Protein AF-A0A833RWJ8-F1 (afdb_monomer_lite)

Secondary structure (DSSP, 8-state):
-PPP---HHHHHHHHHHHTTT--S--TT--BTTB--------------SS------HHHHHHHHHHGGGT--SS--GGGHHHHHHT-TT--

Sequence (91 aa):
MREMIWDDELATMAQKWTNRCAEVHDDHRHIRRFPVGQNMARTWTRPAGSSDERPNWRQSIYSWFNEVQHYRAGYSETTGHYTQVDNPLSC

Foldseek 3Di:
DDDDDDDVLLVVLVVVVVVVVDPDDDPPSDDPVGRDDDDDDDDDDDDDDPDPPDDPPVVSLVCLCVLVVVDDDDDDPSNRSNCVVDPPPPD

Radius of gyration: 15.06 Å; chains: 1; bounding box: 36×30×41 Å

InterPro domains:
  IPR001283 Cysteine-rich secretory protein-related [PR00837] (4-22)
  IPR001283 Cysteine-rich secretory protein-related [PR00837] (60-73)
  IPR001283 Cysteine-rich secretory protein-related [PR00837] (79-91)
  IPR001283 Cysteine-rich secretory protein-related [PTHR10334] (1-85)
  IPR002413 Venom allergen 5-like [PR00838] (4-22)
  IPR002413 Venom allergen 5-like [PR00838] (25-41)
  IPR002413 Venom allergen 5-like [PR00838] (78-91)
  IPR014044 CAP domain [PF00188] (1-88)
  IPR014044 CAP domain [SM00198] (1-90)
  IPR035940 CAP superfamily [G3DSA:3.40.33.10] (1-88)
  IPR035940 CAP superfamily [SSF55797] (1-85)

Structure (mmCIF, N/CA/C/O backbone):
data_AF-A0A833RWJ8-F1
#
_entry.id   AF-A0A833RWJ8-F1
#
loop_
_atom_site.group_PDB
_atom_site.id
_atom_site.type_symbol
_atom_site.label_atom_id
_atom_site.label_alt_id
_atom_site.label_comp_id
_atom_site.label_asym_id
_atom_site.label_entity_id
_atom_site.label_seq_id
_atom_site.pdbx_PDB_ins_code
_atom_site.Cartn_x
_atom_site.Cartn_y
_atom_site.Cartn_z
_atom_site.occupancy
_atom_site.B_iso_or_equiv
_atom_site.auth_seq_id
_atom_site.auth_comp_id
_atom_site.auth_asym_id
_atom_site.auth_atom_id
_atom_site.pdbx_PDB_model_num
ATOM 1 N N . MET A 1 1 ? -5.021 6.425 18.226 1.00 77.00 1 MET A N 1
ATOM 2 C CA . MET A 1 1 ? -4.057 5.958 17.211 1.00 77.00 1 MET A CA 1
ATOM 3 C C . MET A 1 1 ? -2.801 5.475 17.905 1.00 77.00 1 MET A C 1
ATOM 5 O O . MET A 1 1 ? -2.348 6.145 18.827 1.00 77.00 1 MET A O 1
ATOM 9 N N . ARG A 1 2 ? -2.281 4.320 17.488 1.00 84.12 2 ARG A N 1
ATOM 10 C CA . ARG A 1 2 ? -0.962 3.824 17.896 1.00 84.12 2 ARG A CA 1
ATOM 11 C C . ARG A 1 2 ? 0.037 4.148 16.787 1.00 84.12 2 ARG A C 1
ATOM 13 O O . ARG A 1 2 ? -0.345 4.178 15.620 1.00 84.12 2 ARG A O 1
ATOM 20 N N . GLU A 1 3 ? 1.287 4.390 17.152 1.00 88.94 3 GLU A N 1
ATOM 21 C CA . GLU A 1 3 ? 2.364 4.556 16.176 1.00 88.94 3 GLU A CA 1
ATOM 22 C C . GLU A 1 3 ? 2.700 3.202 15.536 1.00 88.94 3 GLU A C 1
ATOM 24 O O . GLU A 1 3 ? 2.820 2.191 16.233 1.00 88.94 3 GLU A O 1
ATOM 29 N N . MET A 1 4 ? 2.810 3.172 14.205 1.00 91.19 4 MET A N 1
ATOM 30 C CA . MET A 1 4 ? 3.230 1.974 13.481 1.00 91.19 4 MET A CA 1
ATOM 31 C C . MET A 1 4 ? 4.741 1.797 13.606 1.00 91.19 4 MET A C 1
ATOM 33 O O . MET A 1 4 ? 5.500 2.735 13.372 1.00 91.19 4 MET A O 1
ATOM 37 N N . ILE A 1 5 ? 5.172 0.575 13.909 1.00 95.38 5 ILE A N 1
ATOM 38 C CA . ILE A 1 5 ? 6.580 0.177 13.859 1.00 95.38 5 ILE A CA 1
ATOM 39 C C . ILE A 1 5 ? 6.828 -0.703 12.637 1.00 95.38 5 ILE A C 1
ATOM 41 O O . ILE A 1 5 ? 5.930 -1.404 12.169 1.00 95.38 5 ILE A O 1
ATOM 45 N N . TRP A 1 6 ? 8.054 -0.666 12.126 1.00 97.06 6 TRP A N 1
ATOM 46 C CA . TRP A 1 6 ? 8.472 -1.562 11.055 1.00 97.06 6 TRP A CA 1
ATOM 47 C C . TRP A 1 6 ? 8.524 -3.015 11.538 1.00 97.06 6 TRP A C 1
ATOM 49 O O . TRP A 1 6 ? 8.918 -3.286 12.673 1.00 97.06 6 TRP A O 1
ATOM 59 N N . ASP A 1 7 ? 8.158 -3.942 10.656 1.00 98.12 7 ASP A N 1
ATOM 60 C CA . ASP A 1 7 ? 8.164 -5.374 10.922 1.00 98.12 7 ASP A CA 1
ATOM 61 C C . ASP A 1 7 ? 8.829 -6.133 9.768 1.00 98.12 7 ASP A C 1
ATOM 63 O O . ASP A 1 7 ? 8.326 -6.151 8.640 1.00 98.12 7 ASP A O 1
ATOM 67 N N . ASP A 1 8 ? 9.961 -6.777 10.051 1.00 98.44 8 ASP A N 1
ATOM 68 C CA . ASP A 1 8 ? 10.767 -7.447 9.027 1.00 98.44 8 ASP A CA 1
ATOM 69 C C . ASP A 1 8 ? 10.093 -8.696 8.433 1.00 98.44 8 ASP A C 1
ATOM 71 O O . ASP A 1 8 ? 10.354 -9.044 7.276 1.00 98.44 8 ASP A O 1
ATOM 75 N N . GLU A 1 9 ? 9.201 -9.367 9.174 1.00 98.12 9 GLU A N 1
ATOM 76 C CA . GLU A 1 9 ? 8.432 -10.503 8.649 1.00 98.12 9 GLU A CA 1
ATOM 77 C C . GLU A 1 9 ? 7.419 -10.004 7.610 1.00 98.12 9 GLU A C 1
ATOM 79 O O . GLU A 1 9 ? 7.350 -10.552 6.506 1.00 98.12 9 GLU A O 1
ATOM 84 N N . LEU A 1 10 ? 6.697 -8.918 7.922 1.00 98.31 10 LEU A N 1
ATOM 85 C CA . LEU A 1 10 ? 5.761 -8.287 6.986 1.00 98.31 10 LEU A CA 1
ATOM 86 C C . LEU A 1 10 ? 6.482 -7.750 5.746 1.00 98.31 10 LEU A C 1
ATOM 88 O O . LEU A 1 10 ? 6.026 -7.982 4.626 1.00 98.31 10 LEU A O 1
ATOM 92 N N . ALA A 1 11 ? 7.632 -7.096 5.924 1.00 98.06 11 ALA A N 1
ATOM 93 C CA . ALA A 1 11 ? 8.440 -6.586 4.820 1.00 98.06 11 ALA A CA 1
ATOM 94 C C . ALA A 1 11 ? 8.934 -7.706 3.891 1.00 98.06 11 ALA A C 1
ATOM 96 O O . ALA A 1 11 ? 8.832 -7.603 2.667 1.00 98.06 11 ALA A O 1
ATOM 97 N N . THR A 1 12 ? 9.418 -8.809 4.469 1.00 97.94 12 THR A N 1
ATOM 98 C CA . THR A 1 12 ? 9.884 -9.977 3.712 1.00 97.94 12 THR A CA 1
ATOM 99 C C . THR A 1 12 ? 8.747 -10.614 2.915 1.00 97.94 12 THR A C 1
ATOM 101 O O . THR A 1 12 ? 8.931 -10.979 1.752 1.00 97.94 12 THR A O 1
ATOM 104 N N . MET A 1 13 ? 7.565 -10.743 3.519 1.00 97.19 13 MET A N 1
ATOM 105 C CA . MET A 1 13 ? 6.376 -11.273 2.849 1.00 97.19 13 MET A CA 1
ATOM 106 C C . MET A 1 13 ? 5.903 -10.359 1.715 1.00 97.19 13 MET A C 1
ATOM 108 O O . MET A 1 13 ? 5.663 -10.840 0.607 1.00 97.19 13 MET A O 1
ATOM 112 N N . ALA A 1 14 ? 5.854 -9.046 1.952 1.00 96.69 14 ALA A N 1
ATOM 113 C CA . ALA A 1 14 ? 5.498 -8.065 0.934 1.00 96.69 14 ALA A CA 1
ATOM 114 C C . ALA A 1 14 ? 6.466 -8.107 -0.259 1.00 96.69 14 ALA A C 1
ATOM 116 O O . ALA A 1 14 ? 6.018 -8.164 -1.403 1.00 96.69 14 ALA A O 1
ATOM 117 N N . GLN A 1 15 ? 7.780 -8.171 -0.010 1.00 96.38 15 GLN A N 1
ATOM 118 C CA . GLN A 1 15 ? 8.782 -8.271 -1.076 1.00 96.38 15 GLN A CA 1
ATOM 119 C C . GLN A 1 15 ? 8.666 -9.584 -1.866 1.00 96.38 15 GLN A C 1
ATOM 121 O O . GLN A 1 15 ? 8.781 -9.591 -3.091 1.00 96.38 15 GLN A O 1
ATOM 126 N N . LYS A 1 16 ? 8.417 -10.714 -1.191 1.00 96.62 16 LYS A N 1
ATOM 127 C CA . LYS A 1 16 ? 8.185 -12.001 -1.870 1.00 96.62 16 LYS A CA 1
ATOM 128 C C . LYS A 1 16 ? 6.971 -11.942 -2.791 1.00 96.62 16 LYS A C 1
ATOM 130 O O . LYS A 1 16 ? 7.024 -12.506 -3.883 1.00 96.62 16 LYS A O 1
ATOM 135 N N . TRP A 1 17 ? 5.903 -11.265 -2.370 1.00 96.75 17 TRP A N 1
ATOM 136 C CA . TRP A 1 17 ? 4.712 -11.098 -3.193 1.00 96.75 17 TRP A CA 1
ATOM 137 C C . TRP A 1 17 ? 4.976 -10.214 -4.415 1.00 96.75 17 TRP A C 1
ATOM 139 O O . TRP A 1 17 ? 4.678 -10.616 -5.541 1.00 96.75 17 TRP A O 1
ATOM 149 N N . THR A 1 18 ? 5.605 -9.051 -4.224 1.00 93.94 18 THR A N 1
ATOM 150 C CA . THR A 1 18 ? 5.884 -8.111 -5.323 1.00 93.94 18 THR A CA 1
ATOM 151 C C . THR A 1 18 ? 6.854 -8.678 -6.357 1.00 93.94 18 THR A C 1
ATOM 153 O O . THR A 1 18 ? 6.701 -8.387 -7.541 1.00 93.94 18 THR A O 1
ATOM 156 N N . ASN A 1 19 ? 7.768 -9.573 -5.965 1.00 95.75 19 ASN A N 1
ATOM 157 C CA . ASN A 1 19 ? 8.647 -10.297 -6.894 1.00 95.75 19 ASN A CA 1
ATOM 158 C C . ASN A 1 19 ? 7.892 -11.159 -7.922 1.00 95.75 19 ASN A C 1
ATOM 160 O O . ASN A 1 19 ? 8.466 -11.532 -8.943 1.00 95.75 19 ASN A O 1
ATOM 164 N N . ARG A 1 20 ? 6.620 -11.498 -7.674 1.00 95.19 20 ARG A N 1
ATOM 165 C CA . ARG A 1 20 ? 5.784 -12.240 -8.634 1.00 95.19 20 ARG A CA 1
ATOM 166 C C . ARG A 1 20 ? 5.187 -11.343 -9.716 1.00 95.19 20 ARG A C 1
ATOM 168 O O . ARG A 1 20 ? 4.567 -11.868 -10.637 1.00 95.19 20 ARG A O 1
ATOM 175 N N . CYS A 1 21 ? 5.324 -10.022 -9.585 1.00 92.56 21 CYS A N 1
ATOM 176 C CA . CYS A 1 21 ? 4.700 -9.029 -10.461 1.00 92.56 21 CYS A CA 1
ATOM 177 C C . CYS A 1 21 ? 3.176 -9.223 -10.601 1.00 92.56 21 CYS A C 1
ATOM 179 O O . CYS A 1 21 ? 2.599 -8.899 -11.636 1.00 92.56 21 CYS A O 1
ATOM 181 N N . ALA A 1 22 ? 2.529 -9.780 -9.571 1.00 90.00 22 ALA A N 1
ATOM 182 C CA . ALA A 1 22 ? 1.094 -10.016 -9.552 1.00 90.00 22 ALA A CA 1
ATOM 183 C C . ALA A 1 22 ? 0.344 -8.728 -9.185 1.00 90.00 22 ALA A C 1
ATOM 185 O O . ALA A 1 22 ? 0.720 -8.022 -8.252 1.00 90.00 22 ALA A O 1
ATOM 186 N N . GLU A 1 23 ? -0.744 -8.444 -9.898 1.00 89.25 23 GLU A N 1
ATOM 187 C CA . GLU A 1 23 ? -1.600 -7.265 -9.681 1.00 89.25 23 GLU A CA 1
ATOM 188 C C . GLU A 1 23 ? -2.856 -7.600 -8.871 1.00 89.25 23 GLU A C 1
ATOM 190 O O . GLU A 1 23 ? -3.898 -6.966 -9.010 1.00 89.25 23 GLU A O 1
ATOM 195 N N . VAL A 1 24 ? -2.764 -8.639 -8.048 1.00 94.25 24 VAL A N 1
ATOM 196 C CA . VAL A 1 24 ? -3.844 -9.114 -7.186 1.00 94.25 24 VAL A CA 1
ATOM 197 C C . VAL A 1 24 ? -3.346 -9.197 -5.753 1.00 94.25 24 VAL A C 1
ATOM 199 O O . VAL A 1 24 ? -2.137 -9.288 -5.512 1.00 94.25 24 VAL A O 1
ATOM 202 N N . HIS A 1 25 ? -4.276 -9.166 -4.804 1.00 95.69 25 HIS A N 1
ATOM 203 C CA . HIS A 1 25 ? -3.943 -9.345 -3.400 1.00 95.69 25 HIS A CA 1
ATOM 204 C C . HIS A 1 25 ? -3.472 -10.775 -3.109 1.00 95.69 25 HIS A C 1
ATOM 206 O O . HIS A 1 25 ? -3.914 -11.731 -3.742 1.00 95.69 25 HIS A O 1
ATOM 212 N N . ASP A 1 26 ? -2.567 -10.914 -2.140 1.00 96.69 26 ASP A N 1
ATOM 213 C CA . ASP A 1 26 ? -2.077 -12.222 -1.696 1.00 96.69 26 ASP A CA 1
ATOM 214 C C . ASP A 1 26 ? -3.063 -12.873 -0.721 1.00 96.69 26 ASP A C 1
ATOM 216 O O . ASP A 1 26 ? -3.189 -12.430 0.425 1.00 96.69 26 ASP A O 1
ATOM 220 N N . ASP A 1 27 ? -3.729 -13.947 -1.142 1.00 96.50 27 ASP A N 1
ATOM 221 C CA . ASP A 1 27 ? -4.649 -14.723 -0.299 1.00 96.50 27 ASP A CA 1
ATOM 222 C C . ASP A 1 27 ? -3.960 -15.400 0.903 1.00 96.50 27 ASP A C 1
ATOM 224 O O . ASP A 1 27 ? -4.624 -15.741 1.880 1.00 96.50 27 ASP A O 1
ATOM 228 N N . HIS A 1 28 ? -2.629 -15.546 0.885 1.00 95.25 28 HIS A N 1
ATOM 229 C CA . HIS A 1 28 ? -1.846 -16.246 1.912 1.00 95.25 28 HIS A CA 1
ATOM 230 C C . HIS A 1 28 ? -0.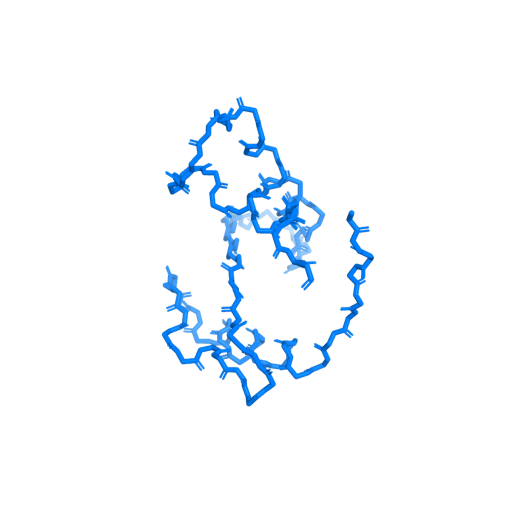902 -15.318 2.697 1.00 95.25 28 HIS A C 1
ATOM 232 O O . HIS A 1 28 ? 0.080 -15.765 3.287 1.00 95.25 28 HIS A O 1
ATOM 238 N N . ARG A 1 29 ? -1.222 -14.020 2.761 1.00 95.81 29 ARG A N 1
ATOM 239 C CA . ARG A 1 29 ? -0.418 -12.979 3.435 1.00 95.81 29 ARG A CA 1
ATOM 240 C C . ARG A 1 29 ? -0.390 -13.040 4.963 1.00 95.81 29 ARG A C 1
ATOM 242 O O . ARG A 1 29 ? 0.341 -12.282 5.596 1.00 95.81 29 ARG A O 1
ATOM 249 N N . HIS A 1 30 ? -1.254 -13.845 5.574 1.00 97.31 30 HIS A N 1
ATOM 250 C CA . HIS A 1 30 ? -1.377 -13.907 7.028 1.00 97.31 30 HIS A CA 1
ATOM 251 C C . HIS A 1 30 ? -0.162 -14.588 7.654 1.00 97.31 30 HIS A C 1
ATOM 253 O O . HIS A 1 30 ? 0.292 -15.632 7.191 1.00 97.31 30 HIS A O 1
ATOM 259 N N . ILE A 1 31 ? 0.335 -14.003 8.739 1.00 96.19 31 ILE A N 1
ATOM 260 C CA . ILE A 1 31 ? 1.440 -14.559 9.517 1.00 96.19 31 ILE A CA 1
ATOM 261 C C . ILE A 1 31 ? 0.902 -15.184 10.798 1.00 96.19 31 ILE A C 1
ATOM 263 O O . ILE A 1 31 ? -0.212 -14.900 11.237 1.00 96.19 31 ILE A O 1
ATOM 267 N N . ARG A 1 32 ? 1.721 -16.004 11.460 1.00 96.69 32 ARG A N 1
ATOM 268 C CA . ARG A 1 32 ? 1.324 -16.696 12.699 1.00 96.69 32 ARG A CA 1
ATOM 269 C C . ARG A 1 32 ? 0.830 -15.736 13.790 1.00 96.69 32 ARG A C 1
ATOM 271 O O . ARG A 1 32 ? 0.036 -16.132 14.637 1.00 96.69 32 ARG A O 1
ATOM 278 N N . ARG A 1 33 ? 1.345 -14.503 13.810 1.00 96.69 33 ARG A N 1
ATOM 279 C CA . ARG A 1 33 ? 1.057 -13.515 14.856 1.00 96.69 33 ARG A CA 1
ATOM 280 C C . ARG A 1 33 ? -0.327 -12.882 14.715 1.00 96.69 33 ARG A C 1
ATOM 282 O O . ARG A 1 33 ? -0.936 -12.602 15.742 1.00 96.69 33 ARG A O 1
ATOM 289 N N . PHE A 1 34 ? -0.805 -12.645 13.492 1.00 95.75 34 PHE A N 1
ATOM 290 C CA . PHE A 1 34 ? -2.078 -11.962 13.241 1.00 95.75 34 PHE A CA 1
ATOM 291 C C . PHE A 1 34 ? -2.486 -11.997 11.755 1.00 95.75 34 PHE A C 1
ATOM 293 O O . PHE A 1 34 ? -1.628 -12.149 10.878 1.00 95.75 34 PHE A O 1
ATOM 300 N N . PRO A 1 35 ? -3.785 -11.796 11.451 1.00 96.50 35 PRO A N 1
ATOM 301 C CA . PRO A 1 35 ? -4.240 -11.446 10.110 1.00 96.50 35 PRO A CA 1
ATOM 302 C C . PRO A 1 35 ? -3.586 -10.150 9.617 1.00 96.50 35 PRO A C 1
ATOM 304 O O . PRO A 1 35 ? -3.432 -9.187 10.362 1.00 96.50 35 PRO A O 1
ATOM 307 N N . VAL A 1 36 ? -3.225 -10.126 8.339 1.00 96.56 36 VAL A N 1
ATOM 308 C CA . VAL A 1 36 ? -2.435 -9.063 7.702 1.00 96.56 36 VAL A CA 1
ATOM 309 C C . VAL A 1 36 ? -3.273 -8.363 6.633 1.00 96.56 36 VAL A C 1
ATOM 311 O O . VAL A 1 36 ? -3.840 -9.017 5.751 1.00 96.56 36 VAL A O 1
ATOM 314 N N . GLY A 1 37 ? -3.359 -7.035 6.723 1.00 95.31 37 GLY A N 1
ATOM 315 C CA . GLY A 1 37 ? -3.869 -6.172 5.656 1.00 95.31 37 GLY A CA 1
ATOM 316 C C . GLY A 1 37 ? -2.833 -5.976 4.546 1.00 95.31 37 GLY A C 1
ATOM 317 O O . GLY A 1 37 ? -1.657 -6.277 4.728 1.00 95.31 37 GLY A O 1
ATOM 318 N N . GLN A 1 38 ? -3.258 -5.503 3.378 1.00 96.19 38 GLN A N 1
ATOM 319 C CA . GLN A 1 38 ? -2.346 -5.229 2.272 1.00 96.19 38 GLN A CA 1
ATOM 320 C C . GLN A 1 38 ? -2.831 -4.039 1.450 1.00 96.19 38 GLN A C 1
ATOM 322 O O . GLN A 1 38 ? -3.939 -4.071 0.921 1.00 96.19 38 GLN A O 1
ATOM 327 N N . ASN A 1 39 ? -1.963 -3.043 1.294 1.00 95.88 39 ASN A N 1
ATOM 328 C CA . ASN A 1 39 ? -2.114 -1.980 0.310 1.00 95.88 39 ASN A CA 1
ATOM 329 C C . ASN A 1 39 ? -1.158 -2.243 -0.858 1.00 95.88 39 ASN A C 1
ATOM 331 O O . ASN A 1 39 ? -0.007 -2.633 -0.650 1.00 95.88 39 ASN A O 1
ATOM 335 N N . MET A 1 40 ? -1.630 -2.035 -2.087 1.00 94.81 40 MET A N 1
ATOM 336 C CA . MET A 1 40 ? -0.831 -2.198 -3.303 1.00 94.81 40 MET A CA 1
ATOM 337 C C . MET A 1 40 ? -0.812 -0.889 -4.088 1.00 94.81 40 MET A C 1
ATOM 339 O O . MET A 1 40 ? -1.769 -0.119 -4.083 1.00 94.81 40 MET A O 1
ATOM 343 N N . ALA A 1 41 ? 0.307 -0.611 -4.749 1.00 92.56 41 ALA A N 1
ATOM 344 C CA . ALA A 1 41 ? 0.448 0.540 -5.627 1.00 92.56 41 ALA A CA 1
ATOM 345 C C . ALA A 1 41 ? 1.204 0.124 -6.882 1.00 92.56 41 ALA A C 1
ATOM 347 O O . ALA A 1 41 ? 2.174 -0.633 -6.817 1.00 92.56 41 ALA A O 1
ATOM 348 N N . ARG A 1 42 ? 0.768 0.654 -8.021 1.00 88.94 42 ARG A N 1
ATOM 349 C CA . ARG A 1 42 ? 1.411 0.452 -9.310 1.00 88.94 42 ARG A CA 1
ATOM 350 C C . ARG A 1 42 ? 1.451 1.769 -10.057 1.00 88.94 42 ARG A C 1
ATOM 352 O O . ARG A 1 42 ? 0.444 2.465 -10.155 1.00 88.94 42 ARG A O 1
ATOM 359 N N . THR A 1 43 ? 2.605 2.078 -10.621 1.00 84.81 43 THR A N 1
ATOM 360 C CA . THR A 1 43 ? 2.785 3.221 -11.507 1.00 84.81 43 THR A CA 1
ATOM 361 C C . THR A 1 43 ? 3.354 2.742 -12.830 1.00 84.81 43 THR A C 1
ATOM 363 O O . THR A 1 43 ? 4.112 1.776 -12.895 1.00 84.81 43 THR A O 1
ATOM 366 N N . TRP A 1 44 ? 2.958 3.420 -13.899 1.00 82.19 44 TRP A N 1
ATOM 367 C CA . TRP A 1 44 ? 3.501 3.207 -15.229 1.00 82.19 44 TRP A CA 1
ATOM 368 C C . TRP A 1 44 ? 4.254 4.458 -15.639 1.00 82.19 44 TRP A C 1
ATOM 370 O O . TRP A 1 44 ? 3.707 5.560 -15.590 1.00 82.19 44 TRP A O 1
ATOM 380 N N . THR A 1 45 ? 5.500 4.293 -16.058 1.00 74.62 45 THR A N 1
ATOM 381 C CA . THR A 1 45 ? 6.314 5.376 -16.602 1.00 74.62 45 THR A CA 1
ATOM 382 C C . THR A 1 45 ? 6.634 5.076 -18.060 1.00 74.62 45 THR A C 1
ATOM 384 O O . THR A 1 45 ? 6.724 3.921 -18.478 1.00 74.62 45 THR A O 1
ATOM 387 N N . ARG A 1 46 ? 6.772 6.127 -18.870 1.00 72.75 46 ARG A N 1
ATOM 388 C CA . ARG A 1 46 ? 7.416 6.003 -20.180 1.00 72.75 46 ARG A CA 1
ATOM 389 C C . ARG A 1 46 ? 8.916 6.179 -19.961 1.00 72.75 46 ARG A C 1
ATOM 391 O O . ARG A 1 46 ? 9.272 7.044 -19.159 1.00 72.75 46 ARG A O 1
ATOM 398 N N . PRO A 1 47 ? 9.784 5.427 -20.652 1.00 66.50 47 PRO A N 1
ATOM 399 C CA . PRO A 1 47 ? 11.216 5.651 -20.557 1.00 66.50 47 PRO A CA 1
ATOM 400 C C . PRO A 1 47 ? 11.539 7.030 -21.145 1.00 66.50 47 PRO A C 1
ATOM 402 O O . PRO A 1 47 ? 11.602 7.214 -22.358 1.00 66.50 47 PRO A O 1
ATOM 405 N N . ALA A 1 48 ? 11.684 8.024 -20.274 1.00 59.59 48 ALA A N 1
ATOM 406 C CA . ALA A 1 48 ? 12.405 9.247 -20.577 1.00 59.59 48 ALA A CA 1
ATOM 407 C C . ALA A 1 48 ? 13.877 8.953 -20.269 1.00 59.59 48 ALA A C 1
ATOM 409 O O . ALA A 1 48 ? 14.159 8.322 -19.252 1.00 59.59 48 ALA A O 1
ATOM 410 N N . GLY A 1 49 ? 14.794 9.325 -21.167 1.00 53.28 49 GLY A N 1
ATOM 411 C CA . GLY A 1 49 ? 16.223 9.019 -21.033 1.00 53.28 49 GLY A CA 1
ATOM 412 C C . GLY A 1 49 ? 16.738 9.264 -19.610 1.00 53.28 49 GLY A C 1
ATOM 413 O O . GLY A 1 49 ? 16.413 10.283 -19.007 1.00 53.28 49 GLY A O 1
ATOM 414 N N . SER A 1 50 ? 17.475 8.277 -19.086 1.00 60.38 50 SER A N 1
ATOM 415 C CA . SER A 1 50 ? 17.932 8.178 -17.690 1.00 60.38 50 SER A CA 1
ATOM 416 C C . SER A 1 50 ? 16.831 8.436 -16.652 1.00 60.38 50 SER A C 1
ATOM 418 O O . SER A 1 50 ? 16.922 9.363 -15.850 1.00 60.38 50 SER A O 1
ATOM 420 N N . SER A 1 51 ? 15.767 7.637 -16.662 1.00 58.00 51 SER A N 1
ATOM 421 C CA . SER A 1 51 ? 14.794 7.637 -15.572 1.00 58.00 51 SER A CA 1
ATOM 422 C C . SER A 1 51 ? 15.342 6.829 -14.398 1.00 58.00 51 SER A C 1
ATOM 424 O O . SER A 1 51 ? 15.575 5.631 -14.551 1.00 58.00 51 SER A O 1
ATOM 426 N N . ASP A 1 52 ? 15.516 7.468 -13.239 1.00 57.38 52 ASP A N 1
ATOM 427 C CA . ASP A 1 52 ? 15.703 6.781 -11.960 1.00 57.38 52 ASP A CA 1
ATOM 428 C C . ASP A 1 52 ? 14.630 5.689 -11.814 1.00 57.38 52 ASP A C 1
ATOM 430 O O . ASP A 1 52 ? 13.440 5.975 -11.692 1.00 57.38 52 ASP A O 1
ATOM 434 N N . GLU A 1 53 ? 15.050 4.424 -11.827 1.00 66.56 53 GLU A N 1
ATOM 435 C CA . GLU A 1 53 ? 14.177 3.238 -11.762 1.00 66.56 53 GLU A CA 1
ATOM 436 C C . GLU A 1 53 ? 13.519 3.047 -10.381 1.00 66.56 53 GLU A C 1
ATOM 438 O O . GLU A 1 53 ? 12.870 2.035 -10.112 1.00 66.56 53 GLU A O 1
ATOM 443 N N . ARG A 1 54 ? 13.703 4.000 -9.459 1.00 74.62 54 ARG A N 1
ATOM 444 C CA . ARG A 1 54 ? 13.236 3.878 -8.079 1.00 74.62 54 ARG A CA 1
ATOM 445 C C . ARG A 1 54 ? 11.763 4.281 -7.960 1.00 74.62 54 ARG A C 1
ATOM 447 O O . ARG A 1 54 ? 11.397 5.379 -8.382 1.00 74.62 54 ARG A O 1
ATOM 454 N N . PRO A 1 55 ? 10.918 3.458 -7.314 1.00 80.25 55 PRO A N 1
ATOM 455 C CA . PRO A 1 55 ? 9.538 3.830 -7.031 1.00 80.25 55 PRO A CA 1
ATOM 456 C C . PRO A 1 55 ? 9.466 5.103 -6.182 1.00 80.25 55 PRO A C 1
ATOM 458 O O . PRO A 1 55 ? 10.188 5.249 -5.191 1.00 80.25 55 PRO A O 1
ATOM 461 N N . ASN A 1 56 ? 8.540 6.003 -6.514 1.00 88.12 56 ASN A N 1
ATOM 462 C CA . ASN A 1 56 ? 8.221 7.140 -5.655 1.00 88.12 56 ASN A CA 1
ATOM 463 C C . ASN A 1 56 ? 7.298 6.692 -4.509 1.00 88.12 56 ASN A C 1
ATOM 465 O O . ASN A 1 56 ? 6.081 6.871 -4.559 1.00 88.12 56 ASN A O 1
ATOM 469 N N . TRP A 1 57 ? 7.890 6.105 -3.465 1.00 89.62 57 TRP A N 1
ATOM 470 C CA . TRP A 1 57 ? 7.162 5.600 -2.294 1.00 89.62 57 TRP A CA 1
ATOM 471 C C . TRP A 1 57 ? 6.291 6.660 -1.630 1.00 89.62 57 TRP A C 1
ATOM 473 O O . TRP A 1 57 ? 5.156 6.381 -1.248 1.00 89.62 57 TRP A O 1
ATOM 483 N N . ARG A 1 58 ? 6.808 7.892 -1.531 1.00 92.69 58 ARG A N 1
ATOM 484 C CA . ARG A 1 58 ? 6.084 9.012 -0.933 1.00 92.69 58 ARG A CA 1
ATOM 485 C C . ARG A 1 58 ? 4.777 9.236 -1.686 1.00 92.69 58 ARG A C 1
ATOM 487 O O . ARG A 1 58 ? 3.725 9.242 -1.062 1.00 92.69 58 ARG A O 1
ATOM 494 N N . GLN A 1 59 ? 4.828 9.347 -3.011 1.00 92.81 59 GLN A N 1
ATOM 495 C CA . GLN A 1 59 ? 3.628 9.541 -3.821 1.00 92.81 59 GLN A CA 1
ATOM 496 C C . GLN A 1 59 ? 2.596 8.424 -3.612 1.00 92.81 59 GLN A C 1
ATOM 498 O O . GLN A 1 59 ? 1.433 8.740 -3.387 1.00 92.81 59 GLN A O 1
ATOM 503 N N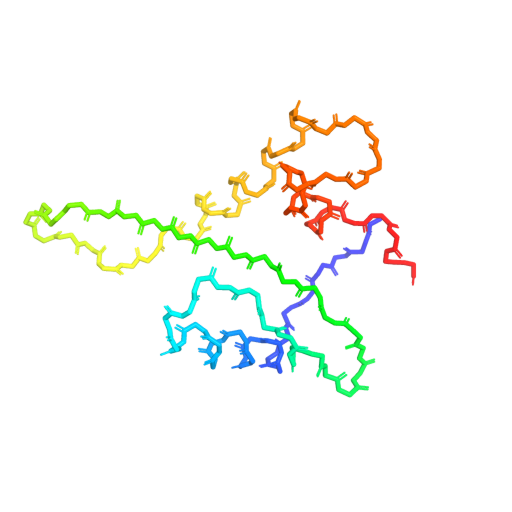 . SER A 1 60 ? 3.010 7.153 -3.601 1.00 93.56 60 SER A N 1
ATOM 504 C CA . SER A 1 60 ? 2.096 6.024 -3.367 1.00 93.56 60 SER A CA 1
ATOM 505 C C . SER A 1 60 ? 1.402 6.097 -2.001 1.00 93.56 60 SER A C 1
ATOM 507 O O . SER A 1 60 ? 0.187 5.937 -1.920 1.00 93.56 60 SER A O 1
ATOM 509 N N . ILE A 1 61 ? 2.150 6.410 -0.937 1.00 94.69 61 ILE A N 1
ATOM 510 C CA . ILE A 1 61 ? 1.598 6.549 0.420 1.00 94.69 61 ILE A CA 1
ATOM 511 C C . ILE A 1 61 ? 0.621 7.732 0.495 1.00 94.69 61 ILE A C 1
ATOM 513 O O . ILE A 1 61 ? -0.458 7.608 1.073 1.00 94.69 61 ILE A O 1
ATOM 517 N N . TYR A 1 62 ? 0.963 8.869 -0.124 1.00 95.81 62 TYR A N 1
ATOM 518 C CA . TYR A 1 62 ? 0.057 10.020 -0.200 1.00 95.81 62 TYR A CA 1
ATOM 519 C C . TYR A 1 62 ? -1.213 9.701 -0.996 1.00 95.81 62 TYR A C 1
ATOM 521 O O . TYR A 1 62 ? -2.289 10.148 -0.609 1.00 95.81 62 TYR A O 1
ATOM 529 N N . SER A 1 63 ? -1.114 8.930 -2.081 1.00 95.50 63 SER A N 1
ATOM 530 C CA . SER A 1 63 ? -2.279 8.490 -2.854 1.00 95.50 63 SER A CA 1
ATOM 531 C C . SER A 1 63 ? -3.230 7.639 -2.015 1.00 95.50 63 SER A C 1
ATOM 533 O O . SER A 1 63 ? -4.423 7.922 -2.024 1.00 95.50 63 SER A O 1
ATOM 535 N N . TRP A 1 64 ? -2.715 6.677 -1.241 1.00 96.38 64 TRP A N 1
ATOM 536 C CA . TRP A 1 64 ? -3.533 5.887 -0.315 1.00 96.38 64 TRP A CA 1
ATOM 537 C C . TRP A 1 64 ? -4.225 6.759 0.732 1.00 96.38 64 TRP A C 1
ATOM 539 O O . TRP A 1 64 ? -5.419 6.614 0.961 1.00 96.38 64 TRP A O 1
ATOM 549 N N . PHE A 1 65 ? -3.501 7.700 1.345 1.00 95.50 65 PHE A N 1
ATOM 550 C CA . PHE A 1 65 ? -4.078 8.592 2.351 1.00 95.50 65 PHE A CA 1
ATOM 551 C C . PHE A 1 65 ? -5.157 9.521 1.768 1.00 95.50 65 PHE A C 1
ATOM 553 O O . PHE A 1 65 ? -6.189 9.749 2.395 1.00 95.50 65 PHE A O 1
ATOM 560 N N . ASN A 1 66 ? -4.949 10.040 0.556 1.00 96.75 66 ASN A N 1
ATOM 561 C CA . ASN A 1 66 ? -5.857 11.000 -0.075 1.00 96.75 66 ASN A CA 1
ATOM 562 C C . ASN A 1 66 ? -7.244 10.430 -0.410 1.00 96.75 66 ASN A C 1
ATOM 564 O O . ASN A 1 66 ? -8.166 11.214 -0.641 1.00 96.75 66 ASN A O 1
ATOM 568 N N . GLU A 1 67 ? -7.441 9.110 -0.364 1.00 96.50 67 GLU A N 1
ATOM 569 C CA . GLU A 1 67 ? -8.781 8.518 -0.470 1.00 96.50 67 GLU A CA 1
ATOM 570 C C . GLU A 1 67 ? -9.729 8.990 0.649 1.00 96.50 67 GLU A C 1
ATOM 572 O O . GLU A 1 67 ? -10.947 8.916 0.487 1.00 96.50 67 GLU A O 1
ATOM 577 N N . VAL A 1 68 ? -9.205 9.574 1.738 1.00 94.69 68 VAL A N 1
ATOM 578 C CA . VAL A 1 68 ? -9.993 10.265 2.776 1.00 94.69 68 VAL A CA 1
ATOM 579 C C . VAL A 1 68 ? -10.990 11.276 2.200 1.00 94.69 68 VAL A C 1
ATOM 581 O O . VAL A 1 68 ? -12.082 11.448 2.737 1.00 94.69 68 VAL A O 1
ATOM 584 N N . GLN A 1 69 ? -10.673 11.907 1.066 1.00 95.31 69 GLN A N 1
ATOM 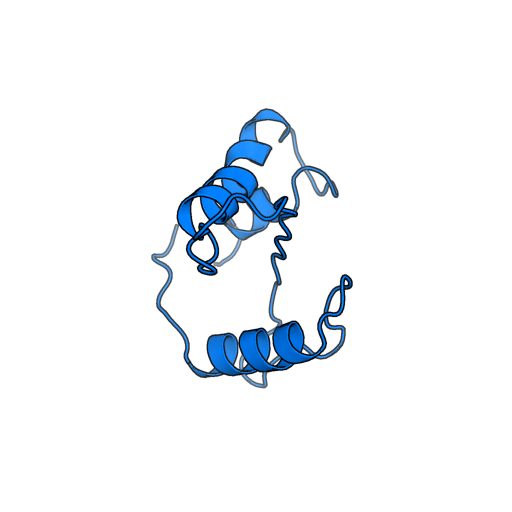585 C CA . GLN A 1 69 ? -11.563 12.864 0.396 1.00 95.31 69 GLN A CA 1
ATOM 586 C C . GLN A 1 69 ? -12.874 12.208 -0.084 1.00 95.31 69 GLN A C 1
ATOM 588 O O . GLN A 1 69 ? -13.931 12.848 -0.149 1.00 95.31 69 GLN A O 1
ATOM 593 N N . HIS A 1 70 ? -12.815 10.912 -0.389 1.00 93.88 70 HIS A N 1
ATOM 594 C CA . HIS A 1 70 ? -13.941 10.097 -0.835 1.00 93.88 70 HIS A CA 1
ATOM 595 C C . HIS A 1 70 ? -14.582 9.294 0.301 1.00 93.88 70 HIS A C 1
ATOM 597 O O . HIS A 1 70 ? -15.671 8.750 0.118 1.00 93.88 70 HIS A O 1
ATOM 603 N N . TYR A 1 71 ? -13.958 9.257 1.480 1.00 93.25 71 TYR A N 1
ATOM 604 C CA . TYR A 1 71 ? -14.491 8.546 2.632 1.00 93.25 71 TYR A CA 1
ATOM 605 C C . TYR A 1 71 ? -15.779 9.199 3.149 1.00 93.25 71 TYR A C 1
ATOM 607 O O . TYR A 1 71 ? -15.934 10.426 3.184 1.00 93.25 71 TYR A O 1
ATOM 615 N N . ARG A 1 72 ? -16.749 8.354 3.505 1.00 89.62 72 ARG A N 1
ATOM 616 C CA . ARG A 1 72 ? -18.038 8.758 4.083 1.00 89.62 72 ARG A CA 1
ATOM 617 C C . ARG A 1 72 ? -18.318 7.936 5.333 1.00 89.62 72 ARG A C 1
ATOM 619 O O . ARG A 1 72 ? -18.330 8.488 6.425 1.00 89.62 72 ARG A O 1
ATOM 626 N N . ALA A 1 73 ? -18.509 6.631 5.164 1.00 87.12 73 ALA A N 1
ATOM 627 C CA . ALA A 1 73 ? -18.610 5.642 6.230 1.00 87.12 73 ALA A CA 1
ATOM 628 C C . ALA A 1 73 ? -18.581 4.235 5.618 1.00 87.12 73 ALA A C 1
ATOM 630 O O . ALA A 1 73 ? -18.991 4.053 4.471 1.00 87.12 73 ALA A O 1
ATOM 631 N N . GLY A 1 74 ? -18.175 3.242 6.408 1.00 83.81 74 GLY A N 1
ATOM 632 C CA . GLY A 1 74 ? -18.182 1.842 5.989 1.00 83.81 74 GLY A CA 1
ATOM 633 C C . GLY A 1 74 ? -17.083 1.495 4.983 1.00 83.81 74 GLY A C 1
ATOM 634 O O . GLY A 1 74 ? -16.199 2.296 4.684 1.00 83.81 74 GLY A O 1
ATOM 635 N N . TYR A 1 75 ? -17.131 0.257 4.497 1.00 83.94 75 TYR A N 1
ATOM 636 C CA . TYR A 1 75 ? -16.185 -0.243 3.507 1.00 83.94 75 TYR A CA 1
ATOM 637 C C . TYR A 1 75 ? -16.546 0.248 2.100 1.00 83.94 75 TYR A C 1
ATOM 639 O O . TYR A 1 75 ? -17.703 0.182 1.687 1.00 83.94 75 TYR A O 1
ATOM 647 N N . SER A 1 76 ? -15.529 0.679 1.359 1.00 90.38 76 SER A N 1
ATOM 648 C CA . SER A 1 76 ? -15.581 0.914 -0.081 1.00 90.38 76 SER A CA 1
ATOM 649 C C . SER A 1 76 ? -14.237 0.529 -0.685 1.00 90.38 76 SER A C 1
ATOM 651 O O . SER A 1 76 ? -13.193 0.814 -0.096 1.00 90.38 76 SER A O 1
ATOM 653 N N . GLU A 1 77 ? -14.252 -0.050 -1.885 1.00 87.88 77 GLU A N 1
ATOM 654 C CA . GLU A 1 77 ? -13.031 -0.328 -2.652 1.00 87.88 77 GLU A CA 1
ATOM 655 C C . GLU A 1 77 ? -12.235 0.956 -2.935 1.00 87.88 77 GLU A C 1
ATOM 657 O O . GLU A 1 77 ? -11.009 0.938 -2.938 1.00 87.88 77 GLU A O 1
ATOM 662 N N . THR A 1 78 ? -12.918 2.096 -3.090 1.00 91.94 78 THR A N 1
ATOM 663 C CA . THR A 1 78 ? -12.293 3.399 -3.379 1.00 91.94 78 THR A CA 1
ATOM 664 C C . THR A 1 78 ? -11.611 4.058 -2.182 1.00 91.94 78 THR A C 1
ATOM 666 O O . THR A 1 78 ? -10.929 5.063 -2.361 1.00 91.94 78 THR A O 1
ATOM 669 N N . THR A 1 79 ? -11.839 3.550 -0.967 1.00 94.94 79 THR A N 1
ATOM 670 C CA . THR A 1 7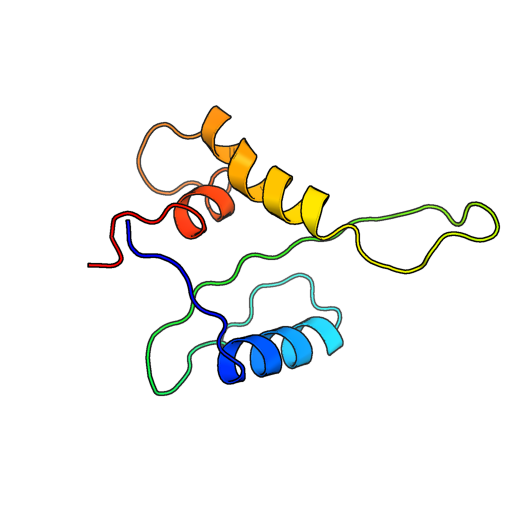9 ? -11.288 4.115 0.278 1.00 94.94 79 THR A CA 1
ATOM 671 C C . THR A 1 79 ? -10.606 3.058 1.144 1.00 94.94 79 THR A C 1
ATOM 673 O O . THR A 1 79 ? -10.339 3.281 2.331 1.00 94.94 79 THR A O 1
ATOM 676 N N . GLY A 1 80 ? -10.375 1.872 0.576 1.00 93.69 8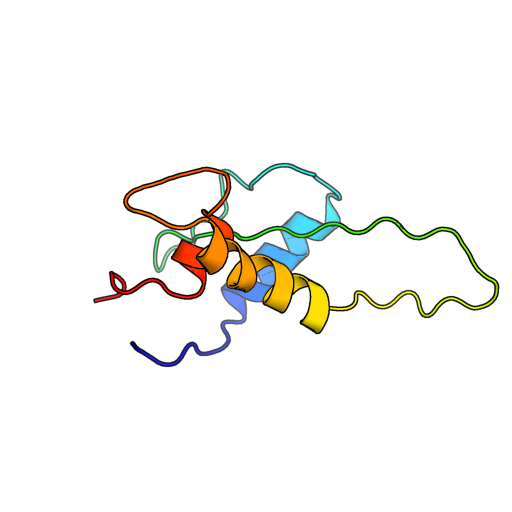0 GLY A N 1
ATOM 677 C CA . GLY A 1 80 ? -9.792 0.730 1.268 1.00 93.69 80 GLY A CA 1
ATOM 678 C C . GLY A 1 80 ? -8.362 0.997 1.730 1.00 93.69 80 GLY A C 1
ATOM 679 O O . GLY A 1 80 ? -8.004 0.616 2.845 1.00 93.69 80 GLY A O 1
ATOM 680 N N . HIS A 1 81 ? -7.562 1.708 0.931 1.00 95.75 81 HIS A N 1
ATOM 681 C CA . HIS A 1 81 ? -6.186 1.996 1.311 1.00 95.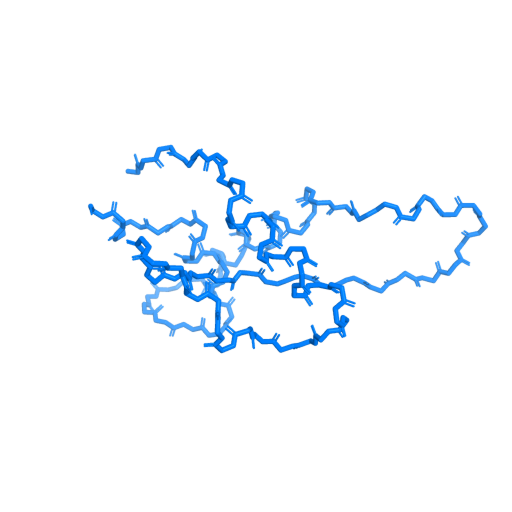75 81 HIS A CA 1
ATOM 682 C C . HIS A 1 81 ? -6.132 3.011 2.452 1.00 95.75 81 HIS A C 1
ATOM 684 O O . HIS A 1 81 ? -5.410 2.780 3.426 1.00 95.75 81 HIS A O 1
ATOM 690 N N . TYR A 1 82 ? -6.924 4.091 2.375 1.00 95.00 82 TYR A N 1
ATOM 691 C CA . TYR A 1 82 ? -7.001 5.092 3.447 1.00 95.00 82 TYR A CA 1
ATOM 692 C C . TYR A 1 82 ? -7.421 4.464 4.777 1.00 95.00 82 TYR A C 1
ATOM 694 O O . TYR A 1 82 ? -6.736 4.636 5.784 1.00 95.00 82 TYR A O 1
ATOM 702 N N . THR A 1 83 ? -8.507 3.689 4.775 1.00 93.12 83 THR A N 1
ATOM 703 C CA . THR A 1 83 ? -9.039 3.078 6.005 1.00 93.12 83 THR A CA 1
ATOM 704 C C . THR A 1 83 ? -8.081 2.071 6.651 1.00 93.12 83 THR A C 1
ATOM 706 O O . THR A 1 83 ? -8.196 1.812 7.845 1.00 93.12 83 THR A O 1
ATOM 709 N N . GLN A 1 84 ? -7.108 1.531 5.905 1.00 93.12 84 GLN A N 1
ATOM 710 C CA . GLN A 1 84 ? -6.026 0.712 6.462 1.00 93.12 84 GLN A CA 1
ATOM 711 C C . GLN A 1 84 ? -4.870 1.553 7.026 1.00 93.12 84 GLN A C 1
ATOM 713 O O . GLN A 1 84 ? -4.303 1.178 8.051 1.00 93.12 84 GLN A O 1
ATOM 718 N N . VAL A 1 85 ? -4.520 2.671 6.378 1.00 91.81 85 VAL A N 1
ATOM 719 C CA . VAL A 1 85 ? -3.474 3.601 6.849 1.00 91.81 85 VAL A CA 1
ATOM 720 C C . VAL A 1 85 ? -3.883 4.266 8.163 1.00 91.81 85 VAL A C 1
ATOM 722 O O . VAL A 1 85 ? -3.070 4.382 9.076 1.00 91.81 85 VAL A O 1
ATOM 725 N N . ASP A 1 86 ? -5.144 4.680 8.255 1.00 84.44 86 ASP A N 1
ATOM 726 C CA . ASP A 1 86 ? -5.733 5.341 9.417 1.00 84.44 86 ASP A CA 1
ATOM 727 C C . ASP A 1 86 ? -6.847 4.459 9.991 1.00 84.44 86 ASP A C 1
ATOM 729 O O . ASP A 1 86 ? -8.032 4.782 9.919 1.00 84.44 86 ASP A O 1
ATOM 733 N N . ASN A 1 87 ? -6.463 3.280 10.493 1.00 71.56 87 ASN A N 1
ATOM 734 C CA . ASN A 1 87 ? -7.402 2.332 11.085 1.00 71.56 87 ASN A CA 1
ATOM 735 C C . ASN A 1 87 ? -7.570 2.590 12.597 1.00 71.56 87 ASN A C 1
ATOM 737 O O . ASN A 1 87 ? -6.696 2.204 13.387 1.00 71.56 87 ASN A O 1
ATOM 741 N N . PRO A 1 88 ? -8.698 3.169 13.052 1.00 60.19 88 PRO A N 1
ATOM 742 C CA . PRO A 1 88 ? -8.946 3.388 14.474 1.00 60.19 88 PRO A CA 1
ATOM 743 C C . PRO A 1 88 ? -9.268 2.094 15.240 1.00 60.19 88 PRO A C 1
ATOM 745 O O . PRO A 1 88 ? -9.265 2.118 16.469 1.00 60.19 88 PRO A O 1
ATOM 748 N N . LEU A 1 89 ? -9.539 0.979 14.545 1.00 55.34 89 LEU A N 1
ATOM 749 C CA . LEU A 1 89 ? -9.961 -0.302 15.130 1.00 55.34 89 LEU A CA 1
ATOM 750 C C . LEU A 1 89 ? -8.799 -1.224 15.521 1.00 55.34 89 LEU A C 1
ATOM 752 O O . LEU A 1 89 ? -9.033 -2.335 15.994 1.00 55.34 89 LEU A O 1
ATOM 756 N N . SER A 1 90 ? -7.553 -0.772 15.370 1.00 53.25 90 SER A N 1
ATOM 757 C CA . SER A 1 90 ? -6.376 -1.417 15.963 1.00 53.25 90 SER A CA 1
ATOM 758 C C . SER A 1 90 ? -6.347 -1.148 17.478 1.00 53.25 90 SER A C 1
ATOM 760 O O . SER A 1 90 ? -5.484 -0.420 17.981 1.00 53.25 90 SER A O 1
ATOM 762 N N . CYS A 1 91 ? -7.360 -1.648 18.190 1.00 41.34 91 CYS A N 1
ATOM 763 C CA . CYS A 1 91 ? -7.438 -1.630 19.648 1.00 41.34 91 CYS A CA 1
ATOM 764 C C . CYS A 1 91 ? -6.429 -2.604 20.255 1.00 41.34 91 CYS A C 1
ATOM 766 O O . CYS A 1 91 ? -6.392 -3.777 19.830 1.00 41.34 91 CYS A O 1
#

Organism: NCBI:txid561572

pLDDT: mean 88.03, std 12.97, range [41.34, 98.44]